Protein AF-A0A9P5X5J0-F1 (afdb_monomer)

Sequence (154 aa):
PPPTSTRTPDALVPNLPGRRTVPSTPPSQRTRARDLLRQHYGLGLGPPPSSGNAADPMNMDSTAFDAKSYYEQLITTASLPTLIKRENELITEIRQLDSERQSLVYNHHHELIAASDTIAAMKTRAESLDSDLDLLRAAFSEISRLATEVSTGP

Structure (mmCIF, N/CA/C/O backbone):
data_AF-A0A9P5X5J0-F1
#
_entry.id   AF-A0A9P5X5J0-F1
#
loop_
_atom_site.group_PDB
_atom_site.id
_atom_site.type_symbol
_atom_site.label_atom_id
_atom_site.label_alt_id
_atom_site.label_comp_id
_atom_site.label_asym_id
_atom_site.label_entity_id
_atom_site.label_seq_id
_atom_site.pdbx_PDB_ins_code
_atom_site.Cartn_x
_atom_site.Cartn_y
_atom_site.Cartn_z
_atom_site.occupancy
_atom_site.B_iso_or_equiv
_atom_site.auth_seq_id
_atom_site.auth_comp_id
_atom_site.auth_asym_id
_atom_site.auth_atom_id
_atom_site.pdbx_PDB_model_num
ATOM 1 N N . PRO A 1 1 ? 62.224 -3.086 19.581 1.00 38.38 1 PRO A N 1
ATOM 2 C CA . PRO A 1 1 ? 62.954 -4.170 20.286 1.00 38.38 1 PRO A CA 1
ATOM 3 C C . PRO A 1 1 ? 62.060 -4.798 21.384 1.00 38.38 1 PRO A C 1
ATOM 5 O O . PRO A 1 1 ? 61.498 -4.037 22.166 1.00 38.38 1 PRO A O 1
ATOM 8 N N . PRO A 1 2 ? 61.851 -6.134 21.367 1.00 57.22 2 PRO A N 1
ATOM 9 C CA . PRO A 1 2 ? 60.997 -6.931 22.283 1.00 57.22 2 PRO A CA 1
ATOM 10 C C . PRO A 1 2 ? 61.867 -7.525 23.437 1.00 57.22 2 PRO A C 1
ATOM 12 O O . PRO A 1 2 ? 62.975 -7.003 23.588 1.00 57.22 2 PRO A O 1
ATOM 15 N N . PRO A 1 3 ? 61.529 -8.612 24.193 1.00 58.34 3 PRO A N 1
ATOM 16 C CA . PRO A 1 3 ? 60.311 -9.454 24.338 1.00 58.34 3 PRO A CA 1
ATOM 17 C C . PRO A 1 3 ? 59.884 -9.619 25.844 1.00 58.34 3 PRO A C 1
ATOM 19 O O . PRO A 1 3 ? 60.461 -8.967 26.700 1.00 58.34 3 PRO A O 1
ATOM 22 N N . THR A 1 4 ? 58.834 -10.341 26.274 1.00 41.38 4 THR A N 1
ATOM 23 C CA . THR A 1 4 ? 58.722 -11.819 26.338 1.00 41.38 4 THR A CA 1
ATOM 24 C C . THR A 1 4 ? 57.296 -12.325 26.584 1.00 41.38 4 THR A C 1
ATOM 26 O O . THR A 1 4 ? 56.614 -11.906 27.517 1.00 41.38 4 THR A O 1
ATOM 29 N N . SER A 1 5 ? 56.925 -13.308 25.764 1.00 40.03 5 SER A N 1
ATOM 30 C CA . SER A 1 5 ? 55.775 -14.205 25.863 1.00 40.03 5 SER A CA 1
ATOM 31 C C . SER A 1 5 ? 55.994 -15.307 26.905 1.00 40.03 5 SER A C 1
ATOM 33 O O . SER A 1 5 ? 57.095 -15.851 26.988 1.00 40.03 5 SER A O 1
ATOM 35 N N . THR A 1 6 ? 54.923 -15.738 27.579 1.00 41.81 6 THR A N 1
ATOM 36 C CA . THR A 1 6 ? 54.879 -17.034 28.275 1.00 41.81 6 THR A CA 1
ATOM 37 C C . THR A 1 6 ? 53.805 -17.919 27.651 1.00 41.81 6 THR A C 1
ATOM 39 O O . THR A 1 6 ? 52.655 -17.528 27.478 1.00 41.81 6 THR A O 1
ATOM 42 N N . ARG A 1 7 ? 54.265 -19.110 27.272 1.00 34.28 7 ARG A N 1
ATOM 43 C CA . ARG A 1 7 ? 53.637 -20.204 26.531 1.00 34.28 7 ARG A CA 1
ATOM 44 C C . ARG A 1 7 ? 53.075 -21.225 27.524 1.00 34.28 7 ARG A C 1
ATOM 46 O O . ARG A 1 7 ? 53.801 -21.631 28.426 1.00 34.28 7 ARG A O 1
ATOM 53 N N . THR A 1 8 ? 51.852 -21.701 27.312 1.00 44.84 8 THR A N 1
ATOM 54 C CA . THR A 1 8 ? 51.309 -22.924 27.935 1.00 44.84 8 THR A CA 1
ATOM 55 C C . THR A 1 8 ? 50.809 -23.888 26.848 1.00 44.84 8 THR A C 1
ATOM 57 O O . THR A 1 8 ? 50.458 -23.428 25.759 1.00 44.84 8 THR A O 1
ATOM 60 N N . PRO A 1 9 ? 50.881 -25.217 27.067 1.00 47.72 9 PRO A N 1
ATOM 61 C CA . PRO A 1 9 ? 50.925 -26.192 25.982 1.00 47.72 9 PRO A CA 1
ATOM 62 C C . PRO A 1 9 ? 49.577 -26.845 25.645 1.00 47.72 9 PRO A C 1
ATOM 64 O O . PRO A 1 9 ? 48.747 -27.098 26.512 1.00 47.72 9 PRO A O 1
ATOM 67 N N . ASP A 1 10 ? 49.445 -27.125 24.349 1.00 35.38 10 ASP A N 1
ATOM 68 C CA . ASP A 1 10 ? 48.903 -28.320 23.688 1.00 35.38 10 ASP A CA 1
ATOM 69 C C . ASP A 1 10 ? 48.114 -29.336 24.537 1.00 35.38 10 ASP A C 1
ATOM 71 O O . ASP A 1 10 ? 48.671 -30.057 25.367 1.00 35.38 10 ASP A O 1
ATOM 75 N N . ALA A 1 11 ? 46.827 -29.482 24.214 1.00 39.94 11 ALA A N 1
ATOM 76 C CA . ALA A 1 11 ? 46.048 -30.677 24.512 1.00 39.94 11 ALA A CA 1
ATOM 77 C C . ALA A 1 11 ? 45.278 -31.104 23.252 1.00 39.94 11 ALA A C 1
ATOM 79 O O . ALA A 1 11 ? 44.259 -30.525 22.877 1.00 39.94 11 ALA A O 1
ATOM 80 N N . LEU A 1 12 ? 45.830 -32.130 22.605 1.00 35.34 12 LEU A N 1
ATOM 81 C CA . LEU A 1 12 ? 45.269 -32.932 21.522 1.00 35.34 12 LEU A CA 1
ATOM 82 C C . LEU A 1 12 ? 43.856 -33.439 21.876 1.00 35.34 12 LEU A C 1
ATOM 84 O O . LEU A 1 12 ? 43.696 -34.189 22.839 1.00 35.34 12 LEU A O 1
ATOM 88 N N . VAL A 1 13 ? 42.854 -33.128 21.050 1.00 54.72 13 VAL A N 1
ATOM 89 C CA . VAL A 1 13 ? 41.576 -33.862 21.032 1.00 54.72 13 VAL A CA 1
ATOM 90 C C . VAL A 1 13 ? 41.571 -34.795 19.813 1.00 54.72 13 VAL A C 1
ATOM 92 O O . VAL A 1 13 ? 41.719 -34.309 18.688 1.00 54.72 13 VAL A O 1
ATOM 95 N N . PRO A 1 14 ? 41.428 -36.124 19.988 1.00 48.94 14 PRO A N 1
ATOM 96 C CA . PRO A 1 14 ? 41.427 -37.071 18.881 1.00 48.94 14 PRO A CA 1
ATOM 97 C C . PRO A 1 14 ? 40.152 -37.005 18.035 1.00 48.94 14 PRO A C 1
ATOM 99 O O . PRO A 1 14 ? 39.028 -36.966 18.533 1.00 48.94 14 PRO A O 1
ATOM 102 N N . ASN A 1 15 ? 40.382 -37.062 16.730 1.00 40.19 15 ASN A N 1
ATOM 103 C CA . ASN A 1 15 ? 39.428 -37.116 15.634 1.00 40.19 15 ASN A CA 1
ATOM 104 C C . ASN A 1 15 ? 38.674 -38.469 15.613 1.00 40.19 15 ASN A C 1
ATOM 106 O O . ASN A 1 15 ? 39.309 -39.524 15.617 1.00 40.19 15 ASN A O 1
ATOM 110 N N . LEU A 1 16 ? 37.338 -38.451 15.545 1.00 43.75 16 LEU A N 1
ATOM 111 C CA . LEU A 1 16 ? 36.494 -39.634 15.306 1.00 43.75 16 LEU A CA 1
ATOM 112 C C . LEU A 1 16 ? 36.158 -39.741 13.804 1.00 43.75 16 LEU A C 1
ATOM 114 O O . LEU A 1 16 ? 35.714 -38.750 13.221 1.00 43.75 16 LEU A O 1
ATOM 118 N N . PRO A 1 17 ? 36.313 -40.910 13.152 1.00 43.62 17 PRO A N 1
ATOM 119 C CA . PRO A 1 17 ? 36.015 -41.062 11.734 1.00 43.62 17 PRO A CA 1
ATOM 120 C C . PRO A 1 17 ? 34.583 -41.572 11.493 1.00 43.62 17 PRO A C 1
ATOM 122 O O . PRO A 1 17 ? 34.134 -42.521 12.127 1.00 43.62 17 PRO A O 1
ATOM 125 N N . GLY A 1 18 ? 33.911 -41.021 10.475 1.00 41.06 18 GLY A N 1
ATOM 126 C CA . GLY A 1 18 ? 32.960 -41.794 9.665 1.00 41.06 18 GLY A CA 1
ATOM 127 C C . GLY A 1 18 ? 31.483 -41.386 9.685 1.00 41.06 18 GLY A C 1
ATOM 128 O O . GLY A 1 18 ? 30.645 -42.110 10.209 1.00 41.06 18 GLY A O 1
ATOM 129 N N . ARG A 1 19 ? 31.120 -40.346 8.922 1.00 40.12 19 ARG A N 1
ATOM 130 C CA . ARG A 1 19 ? 29.875 -40.380 8.131 1.00 40.12 19 ARG A CA 1
ATOM 131 C C . ARG A 1 19 ? 30.112 -39.762 6.756 1.00 40.12 19 ARG A C 1
ATOM 133 O O . ARG A 1 19 ? 30.180 -38.548 6.599 1.00 40.12 19 ARG A O 1
ATOM 140 N N . ARG A 1 20 ? 30.275 -40.629 5.752 1.00 40.72 20 ARG A N 1
ATOM 141 C CA . ARG A 1 20 ? 30.346 -40.252 4.336 1.00 40.72 20 ARG A CA 1
ATOM 142 C C . ARG A 1 20 ? 29.000 -39.685 3.872 1.00 40.72 20 ARG A C 1
ATOM 144 O O . ARG A 1 20 ? 27.995 -40.384 3.867 1.00 40.72 20 ARG A O 1
ATOM 151 N N . THR A 1 21 ? 29.032 -38.401 3.528 1.00 38.25 21 THR A N 1
ATOM 152 C CA . THR A 1 21 ? 28.562 -37.782 2.276 1.00 38.25 21 THR A CA 1
ATOM 153 C C . THR A 1 21 ? 27.369 -38.414 1.542 1.00 38.25 21 THR A C 1
ATOM 155 O O . THR A 1 21 ? 27.519 -39.430 0.866 1.00 38.25 21 THR A O 1
ATOM 158 N N . VAL A 1 22 ? 26.261 -37.671 1.479 1.00 47.75 22 VAL A N 1
ATOM 159 C CA . VAL A 1 22 ? 25.570 -37.456 0.199 1.00 47.75 22 VAL A CA 1
ATOM 160 C C . VAL A 1 22 ? 25.749 -35.981 -0.182 1.00 47.75 22 VAL A C 1
ATOM 162 O O . VAL A 1 22 ? 25.265 -35.113 0.542 1.00 47.75 22 VAL A O 1
ATOM 165 N N . PRO A 1 23 ? 26.498 -35.655 -1.248 1.00 45.69 23 PRO A N 1
ATOM 166 C CA . PRO A 1 23 ? 26.494 -34.308 -1.794 1.00 45.69 23 PRO A CA 1
ATOM 167 C C . PRO A 1 23 ? 25.136 -34.068 -2.459 1.00 45.69 23 PRO A C 1
ATOM 169 O O . PRO A 1 23 ? 24.691 -34.859 -3.292 1.00 45.69 23 PRO A O 1
ATOM 172 N N . SER A 1 24 ? 24.464 -32.984 -2.076 1.00 42.34 24 SER A N 1
ATOM 173 C CA . SER A 1 24 ? 23.291 -32.477 -2.776 1.00 42.34 24 SER A CA 1
ATOM 174 C C . SER A 1 24 ? 23.690 -32.120 -4.208 1.00 42.34 24 SER A C 1
ATOM 176 O O . SER A 1 24 ? 24.341 -31.112 -4.472 1.00 42.34 24 SER A O 1
ATOM 178 N N . THR A 1 25 ? 23.322 -32.976 -5.158 1.00 56.62 25 THR A N 1
ATOM 179 C CA . THR A 1 25 ? 23.350 -32.639 -6.582 1.00 56.62 25 THR A CA 1
ATOM 180 C C . THR A 1 25 ? 22.583 -31.331 -6.804 1.00 56.62 25 THR A C 1
ATOM 182 O O . THR A 1 25 ? 21.456 -31.216 -6.309 1.00 56.62 25 THR A O 1
ATOM 185 N N . PRO A 1 26 ? 23.135 -30.353 -7.549 1.00 58.50 26 PRO A N 1
ATOM 186 C CA . PRO A 1 26 ? 22.382 -29.166 -7.929 1.00 58.50 26 PRO A CA 1
ATOM 187 C C . PRO A 1 26 ? 21.131 -29.608 -8.705 1.00 58.50 26 PRO A C 1
ATOM 189 O O . PRO A 1 26 ? 21.221 -30.529 -9.525 1.00 58.50 26 PRO A O 1
ATOM 192 N N . PRO A 1 27 ? 19.951 -29.013 -8.452 1.00 51.34 27 PRO A N 1
ATOM 193 C CA . PRO A 1 27 ? 18.733 -29.424 -9.132 1.00 51.34 27 PRO A CA 1
ATOM 194 C C . PRO A 1 27 ? 18.921 -29.246 -10.640 1.00 51.34 27 PRO A C 1
ATOM 196 O O . PRO A 1 27 ? 19.173 -28.140 -11.123 1.00 51.34 27 PRO A O 1
ATOM 199 N N . SER A 1 28 ? 18.807 -30.353 -11.378 1.00 62.59 28 SER A N 1
ATOM 200 C CA . SER A 1 28 ? 18.744 -30.357 -12.839 1.00 62.59 28 SER A CA 1
ATOM 201 C C . SER A 1 28 ? 17.709 -29.326 -13.305 1.00 62.59 28 SER A C 1
ATOM 203 O O . SER A 1 28 ? 16.647 -29.196 -12.690 1.00 62.59 28 SER A O 1
ATOM 205 N N . GLN A 1 29 ? 17.968 -28.622 -14.413 1.00 63.16 29 GLN A N 1
ATOM 206 C CA . GLN A 1 29 ? 16.989 -27.723 -15.050 1.00 63.16 29 GLN A CA 1
ATOM 207 C C . GLN A 1 29 ? 15.615 -28.392 -15.232 1.00 63.16 29 GLN A C 1
ATOM 209 O O . GLN A 1 29 ? 14.582 -27.732 -15.159 1.00 63.16 29 GLN A O 1
ATOM 214 N N . ARG A 1 30 ? 15.598 -29.724 -15.378 1.00 65.19 30 ARG A N 1
ATOM 215 C CA . ARG A 1 30 ? 14.386 -30.541 -15.475 1.00 65.19 30 ARG A CA 1
ATOM 216 C C . ARG A 1 30 ? 13.520 -30.501 -14.210 1.00 65.19 30 ARG A C 1
ATOM 218 O O . ARG A 1 30 ? 12.299 -30.560 -14.319 1.00 65.19 30 ARG A O 1
ATOM 225 N N . THR A 1 31 ? 14.128 -30.383 -13.030 1.00 69.38 31 THR A N 1
ATOM 226 C CA . THR A 1 31 ? 13.424 -30.259 -11.745 1.0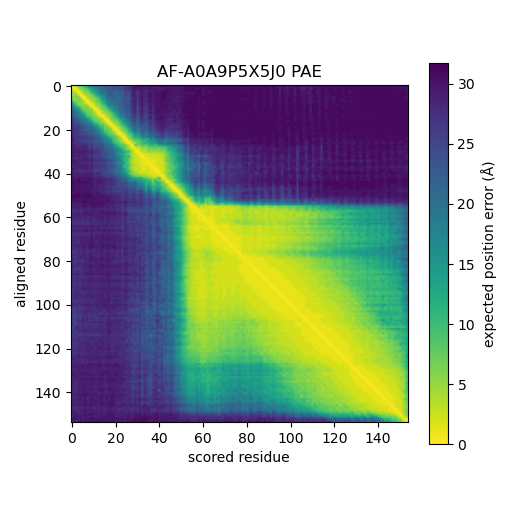0 69.38 31 THR A CA 1
ATOM 227 C C . THR A 1 31 ? 12.810 -28.869 -11.604 1.00 69.38 31 THR A C 1
ATOM 229 O O . THR A 1 31 ? 11.630 -28.763 -11.298 1.00 69.38 31 THR A O 1
ATOM 232 N N . ARG A 1 32 ? 13.554 -27.812 -11.970 1.00 74.31 32 ARG A N 1
ATOM 233 C CA . ARG A 1 32 ? 13.034 -26.430 -11.980 1.00 74.31 32 ARG A CA 1
ATOM 234 C C . ARG A 1 32 ? 11.871 -26.252 -12.955 1.00 74.31 32 ARG A C 1
ATOM 236 O O . ARG A 1 32 ? 10.878 -25.625 -12.609 1.00 74.31 32 ARG A O 1
ATOM 243 N N . ALA A 1 33 ? 11.974 -26.836 -14.150 1.00 78.06 33 ALA A N 1
ATOM 244 C CA . ALA A 1 33 ? 10.883 -26.834 -15.118 1.00 78.06 33 ALA A CA 1
ATOM 245 C C . ALA A 1 33 ? 9.655 -27.574 -14.567 1.00 78.06 33 ALA A C 1
ATOM 247 O O . ALA A 1 33 ? 8.549 -27.052 -14.631 1.00 78.06 33 ALA A O 1
ATOM 248 N N . ARG A 1 34 ? 9.835 -28.753 -13.951 1.00 79.31 34 ARG A N 1
ATOM 249 C CA . ARG A 1 34 ? 8.726 -29.459 -13.288 1.00 79.31 34 ARG A CA 1
ATOM 250 C C . ARG A 1 34 ? 8.077 -28.621 -12.189 1.00 79.31 34 ARG A C 1
ATOM 252 O O . ARG A 1 34 ? 6.855 -28.625 -12.111 1.00 79.31 34 ARG A O 1
ATOM 259 N N . ASP A 1 35 ? 8.848 -27.905 -11.378 1.00 77.00 35 ASP A N 1
ATOM 260 C CA . ASP A 1 35 ? 8.300 -27.069 -10.306 1.00 77.00 35 ASP A CA 1
ATOM 261 C C . ASP A 1 35 ? 7.530 -25.857 -10.848 1.00 77.00 35 ASP A C 1
ATOM 263 O O . ASP A 1 35 ? 6.428 -25.584 -10.377 1.00 77.00 35 ASP A O 1
ATOM 267 N N . LEU A 1 36 ? 8.026 -25.208 -11.907 1.00 81.38 36 LEU A N 1
ATOM 268 C CA . LEU A 1 36 ? 7.308 -24.143 -12.621 1.00 81.38 36 LEU A CA 1
ATOM 269 C C . LEU A 1 36 ? 5.985 -24.636 -13.220 1.00 81.38 36 LEU A C 1
ATOM 271 O O . LEU A 1 36 ? 4.955 -23.988 -13.054 1.00 81.38 36 LEU A O 1
ATOM 275 N N . LEU A 1 37 ? 5.976 -25.807 -13.866 1.00 78.56 37 LEU A N 1
ATOM 276 C CA . LEU A 1 37 ? 4.734 -26.387 -14.382 1.00 78.56 37 LEU A CA 1
ATOM 277 C C . LEU A 1 37 ? 3.764 -26.746 -13.246 1.00 78.56 37 LEU A C 1
ATOM 279 O O . LEU A 1 37 ? 2.561 -26.546 -13.378 1.00 78.56 37 LEU A O 1
ATOM 283 N N . ARG A 1 38 ? 4.255 -27.232 -12.103 1.00 78.44 38 ARG A N 1
ATOM 284 C CA . ARG A 1 38 ? 3.397 -27.529 -10.943 1.00 78.44 38 ARG A CA 1
ATOM 285 C C . ARG A 1 38 ? 2.784 -26.269 -10.336 1.00 78.44 38 ARG A C 1
ATOM 287 O O . ARG A 1 38 ? 1.624 -26.322 -9.938 1.00 78.44 38 ARG A O 1
ATOM 294 N N . GLN A 1 39 ? 3.523 -25.160 -10.310 1.00 76.69 39 GLN A N 1
ATOM 295 C CA . GLN A 1 39 ? 3.005 -23.845 -9.919 1.00 76.69 39 GLN A CA 1
ATOM 296 C C . GLN A 1 39 ? 1.947 -23.342 -10.911 1.00 76.69 39 GLN A C 1
ATOM 298 O O . GLN A 1 39 ? 0.914 -22.832 -10.493 1.00 76.69 39 GLN A O 1
ATOM 303 N N . HIS A 1 40 ? 2.159 -23.556 -12.213 1.00 74.88 40 HIS A N 1
ATOM 304 C CA . HIS A 1 40 ? 1.258 -23.083 -13.267 1.00 74.88 40 HIS A CA 1
ATOM 305 C C . HIS A 1 40 ? -0.045 -23.899 -13.401 1.00 74.88 40 HIS A C 1
ATOM 307 O O . HIS A 1 40 ? -1.052 -23.371 -13.865 1.00 74.88 40 HIS A O 1
ATOM 313 N N . TYR A 1 41 ? -0.043 -25.177 -13.001 1.00 77.81 41 TYR A N 1
ATOM 314 C CA . TYR A 1 41 ? -1.209 -26.077 -13.066 1.00 77.81 41 TYR A CA 1
ATOM 315 C C . TYR A 1 41 ? -1.789 -26.448 -11.686 1.00 77.81 41 TYR A C 1
ATOM 317 O O . TYR A 1 41 ? -2.614 -27.354 -11.590 1.00 77.81 41 TYR A O 1
ATOM 325 N N . GLY A 1 42 ? -1.348 -25.803 -10.600 1.00 65.88 42 GLY A N 1
ATOM 326 C CA . GLY A 1 42 ? -1.912 -25.994 -9.253 1.00 65.88 42 GLY A CA 1
ATOM 327 C C . GLY A 1 42 ? -1.696 -27.378 -8.614 1.00 65.88 42 GLY A C 1
ATOM 328 O O . GLY A 1 42 ? -2.190 -27.633 -7.520 1.00 65.88 42 GLY A O 1
ATOM 329 N N . LEU A 1 43 ? -0.914 -28.270 -9.232 1.00 68.25 43 LEU A N 1
ATOM 330 C CA . LEU A 1 43 ? -0.646 -29.655 -8.786 1.00 68.25 43 LEU A CA 1
ATOM 331 C C . LEU A 1 43 ? 0.400 -29.749 -7.647 1.00 68.25 43 LEU A C 1
ATOM 333 O O . LEU A 1 43 ? 1.117 -30.746 -7.503 1.00 68.25 43 LEU A O 1
ATOM 337 N N . GLY A 1 44 ? 0.547 -28.677 -6.866 1.00 57.84 44 GLY A N 1
ATOM 338 C CA . GLY A 1 44 ? 1.539 -28.528 -5.796 1.00 57.84 44 GLY A CA 1
ATOM 339 C C . GLY A 1 44 ? 0.963 -28.117 -4.443 1.00 57.84 44 GLY A C 1
ATOM 340 O O . GLY A 1 44 ? 1.725 -28.020 -3.484 1.00 57.84 44 GLY A O 1
ATOM 341 N N . LEU A 1 45 ? -0.350 -27.902 -4.343 1.00 59.00 45 LEU A N 1
ATOM 342 C CA . LEU A 1 45 ? -0.997 -27.684 -3.059 1.00 59.00 45 LEU A CA 1
ATOM 343 C C . LEU A 1 45 ? -1.019 -29.023 -2.308 1.00 59.00 45 LEU A C 1
ATOM 345 O O . LEU A 1 45 ? -1.850 -29.893 -2.560 1.00 59.00 45 LEU A O 1
ATOM 349 N N . GLY A 1 46 ? -0.087 -29.181 -1.365 1.00 63.09 46 GLY A N 1
ATOM 350 C CA . GLY A 1 46 ? -0.388 -29.933 -0.147 1.00 63.09 46 GLY A CA 1
ATOM 351 C C . GLY A 1 46 ? -1.649 -29.360 0.519 1.00 63.09 46 GLY A C 1
ATOM 352 O O . GLY A 1 46 ? -2.151 -28.327 0.062 1.00 63.09 46 GLY A O 1
ATOM 353 N N . PRO A 1 47 ? -2.188 -30.015 1.564 1.00 59.81 47 PRO A N 1
ATOM 354 C CA . PRO A 1 47 ? -3.412 -29.562 2.222 1.00 59.81 47 PRO A CA 1
ATOM 355 C C . PRO A 1 47 ? -3.337 -28.047 2.440 1.00 59.81 47 PRO A C 1
ATOM 357 O O . PRO A 1 47 ? -2.268 -27.576 2.848 1.00 59.81 47 PRO A O 1
ATOM 360 N N . PRO A 1 48 ? -4.392 -27.290 2.085 1.00 59.84 48 PRO A N 1
ATOM 361 C CA . PRO A 1 48 ? -4.352 -25.834 2.102 1.00 59.84 48 PRO A CA 1
ATOM 362 C C . PRO A 1 48 ? -3.784 -25.346 3.441 1.00 59.84 48 PRO A C 1
ATOM 364 O O . PRO A 1 48 ? -4.056 -25.985 4.467 1.00 59.84 48 PRO A O 1
ATOM 367 N N . PRO A 1 49 ? -2.985 -24.256 3.461 1.00 56.50 49 PRO A N 1
ATOM 368 C CA . PRO A 1 49 ? -2.598 -23.644 4.723 1.00 56.50 49 PRO A CA 1
ATOM 369 C C . PRO A 1 49 ? -3.883 -23.437 5.511 1.00 56.50 49 PRO A C 1
ATOM 371 O O . PRO A 1 49 ? -4.821 -22.869 4.959 1.00 56.50 49 PRO A O 1
ATOM 374 N N . SER A 1 50 ? -3.924 -24.001 6.723 1.00 53.78 50 SER A N 1
ATOM 375 C CA . SER A 1 50 ? -5.005 -23.910 7.704 1.00 53.78 50 SER A CA 1
ATOM 376 C C . SER A 1 50 ? -5.939 -22.745 7.393 1.00 53.78 50 SER A C 1
ATOM 378 O O . SER A 1 50 ? -5.691 -21.611 7.808 1.00 53.78 50 SER A O 1
ATOM 380 N N . SER A 1 51 ? -7.005 -23.030 6.649 1.00 52.66 51 SER A N 1
ATOM 381 C CA . SER A 1 51 ? -8.153 -22.155 6.533 1.00 52.66 51 SER A CA 1
ATOM 382 C C . SER A 1 51 ? -8.791 -22.128 7.915 1.00 52.66 51 SER A C 1
ATOM 384 O O . SER A 1 51 ? -9.724 -22.875 8.197 1.00 52.66 51 SER A O 1
ATOM 386 N N . GLY A 1 52 ? -8.234 -21.293 8.798 1.00 54.69 52 GLY A N 1
ATOM 387 C CA . GLY A 1 52 ? -9.013 -20.684 9.859 1.00 54.69 52 GLY A CA 1
ATOM 388 C C . GLY A 1 52 ? -10.226 -20.092 9.162 1.00 54.69 52 GLY A C 1
ATOM 389 O O . GLY A 1 52 ? -10.065 -19.393 8.164 1.00 54.69 52 GLY A O 1
ATOM 390 N N . ASN A 1 53 ? -11.407 -20.536 9.580 1.00 56.41 53 ASN A N 1
ATOM 391 C CA . ASN A 1 53 ? -12.688 -20.316 8.919 1.00 56.41 53 ASN A CA 1
ATOM 392 C C . ASN A 1 53 ? -12.738 -18.940 8.230 1.00 56.41 53 ASN A C 1
ATOM 394 O O . ASN A 1 53 ? -12.841 -17.914 8.894 1.00 56.41 53 ASN A O 1
A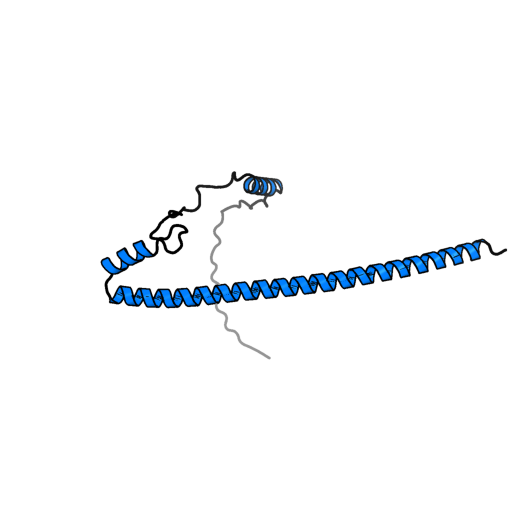TOM 398 N N . ALA A 1 54 ? -12.629 -18.911 6.896 1.00 61.81 54 ALA A N 1
ATOM 399 C CA . ALA A 1 54 ? -12.516 -17.663 6.129 1.00 61.81 54 ALA A CA 1
ATOM 400 C C . ALA A 1 54 ? -13.758 -16.758 6.266 1.00 61.81 54 ALA A C 1
ATOM 402 O O . ALA A 1 54 ? -13.707 -15.575 5.932 1.00 61.81 54 ALA A O 1
ATOM 403 N N . ALA A 1 55 ? -14.848 -17.316 6.792 1.00 81.88 55 ALA A N 1
ATOM 404 C CA . ALA A 1 55 ? -16.089 -16.639 7.113 1.00 81.88 55 ALA A CA 1
ATOM 405 C C . ALA A 1 55 ? -16.453 -16.857 8.593 1.00 81.88 55 ALA A C 1
ATOM 407 O O . ALA A 1 55 ? -17.461 -17.488 8.901 1.00 81.88 55 ALA A O 1
ATOM 408 N N . ASP A 1 56 ? -15.600 -16.399 9.508 1.00 88.19 56 ASP A N 1
ATOM 409 C CA . ASP A 1 56 ? -15.931 -16.348 10.932 1.00 88.19 56 ASP A CA 1
ATOM 410 C C . ASP A 1 56 ? -16.466 -14.948 11.273 1.00 88.19 56 ASP A C 1
ATOM 412 O O . ASP A 1 56 ? -15.689 -13.991 11.262 1.00 88.19 56 ASP A O 1
ATOM 416 N N . PRO A 1 57 ? -17.765 -14.801 11.593 1.00 90.94 57 PRO A N 1
ATOM 417 C CA . PRO A 1 57 ? -18.342 -13.505 11.930 1.00 90.94 57 PRO A CA 1
ATOM 418 C C . PRO A 1 57 ? -17.794 -12.911 13.230 1.00 90.94 57 PRO A C 1
ATOM 420 O O . PRO A 1 57 ? -17.967 -11.718 13.463 1.00 90.94 57 PRO A O 1
ATOM 423 N N . MET A 1 58 ? -17.115 -13.706 14.062 1.00 92.38 58 MET A N 1
ATOM 424 C CA . MET A 1 58 ? -16.527 -13.258 15.322 1.00 92.38 58 MET A CA 1
ATOM 425 C C . MET A 1 58 ? -15.054 -12.841 15.191 1.00 92.38 58 MET A C 1
ATOM 427 O O . MET A 1 58 ? -14.479 -12.279 16.125 1.00 92.38 58 MET A O 1
ATOM 431 N N . ASN A 1 59 ? -14.429 -13.102 14.042 1.00 92.69 59 ASN A N 1
ATOM 432 C CA . ASN A 1 59 ? -13.035 -12.764 13.792 1.00 92.69 59 ASN A CA 1
ATOM 433 C C . ASN A 1 59 ? -12.929 -11.403 13.091 1.00 92.69 59 ASN A C 1
ATOM 435 O O . ASN A 1 59 ? -13.391 -11.259 11.964 1.00 92.69 59 ASN A O 1
ATOM 439 N N . MET A 1 60 ? -12.275 -10.433 13.739 1.00 91.62 60 MET A N 1
ATOM 440 C CA . MET A 1 60 ? -12.110 -9.060 13.235 1.00 91.62 60 MET A CA 1
ATOM 441 C C . MET A 1 60 ? -11.339 -8.972 11.909 1.00 91.62 60 MET A C 1
ATOM 443 O O . MET A 1 60 ? -11.562 -8.036 11.146 1.00 91.62 60 MET A O 1
ATOM 447 N N . ASP A 1 61 ? -10.482 -9.953 11.614 1.00 91.81 61 ASP A N 1
ATOM 448 C CA . ASP A 1 61 ? -9.703 -10.021 10.371 1.00 91.81 61 ASP A CA 1
ATOM 449 C C . ASP A 1 61 ? -10.437 -10.793 9.257 1.00 91.81 61 ASP A C 1
ATOM 451 O O . ASP A 1 61 ? -9.942 -10.916 8.132 1.00 91.81 61 ASP A O 1
ATOM 455 N N . SER A 1 62 ? -11.615 -11.359 9.548 1.00 93.44 62 SER A N 1
ATOM 456 C CA . SER A 1 62 ? -12.400 -12.114 8.573 1.00 93.44 62 SER A CA 1
ATOM 457 C C . SER A 1 62 ? -13.247 -11.199 7.695 1.00 93.44 62 SER A C 1
ATOM 459 O O . SER A 1 62 ? -13.873 -10.245 8.145 1.00 93.44 62 SER A O 1
ATOM 461 N N . THR A 1 63 ? -13.375 -11.571 6.421 1.00 92.75 63 THR A N 1
ATOM 462 C CA . THR A 1 63 ? -14.279 -10.898 5.473 1.00 92.75 63 THR A CA 1
ATOM 463 C C . THR A 1 63 ? -15.762 -11.000 5.847 1.00 92.75 63 THR A C 1
ATOM 465 O O . THR A 1 63 ? -16.563 -10.214 5.349 1.00 92.75 63 THR A O 1
ATOM 468 N N . ALA A 1 64 ? -16.132 -11.952 6.711 1.00 94.38 64 ALA A N 1
ATOM 469 C CA . ALA A 1 64 ? -17.500 -12.134 7.193 1.00 94.38 64 ALA A CA 1
ATOM 470 C C . ALA A 1 64 ? -17.746 -11.505 8.574 1.00 94.38 64 ALA A C 1
ATOM 472 O O . ALA A 1 64 ? -18.795 -11.769 9.159 1.00 94.38 64 ALA A O 1
ATOM 473 N N . PHE A 1 65 ? -16.795 -10.724 9.100 1.00 95.19 65 PHE A N 1
ATOM 474 C CA . PHE A 1 65 ? -16.883 -10.119 10.426 1.00 95.19 65 PHE A CA 1
ATOM 475 C C . PHE A 1 65 ? -18.185 -9.330 10.620 1.00 95.19 65 PHE A C 1
ATOM 477 O O . PHE A 1 65 ? -18.487 -8.406 9.861 1.00 95.19 65 PHE A O 1
ATOM 484 N N . ASP A 1 66 ? -18.931 -9.664 11.673 1.00 95.62 66 ASP A N 1
ATOM 485 C CA . ASP A 1 66 ? -20.105 -8.915 12.108 1.00 95.62 66 ASP A CA 1
ATOM 486 C C . ASP A 1 66 ? -19.786 -8.148 13.393 1.00 95.62 66 ASP A C 1
ATOM 488 O O . ASP A 1 66 ? -19.849 -8.669 14.512 1.00 95.62 66 ASP A O 1
ATOM 492 N N . ALA A 1 67 ? -19.487 -6.860 13.221 1.00 95.06 67 ALA A N 1
ATOM 493 C CA . ALA A 1 67 ? -19.147 -5.962 14.315 1.00 95.06 67 ALA A CA 1
ATOM 494 C C . ALA A 1 67 ? -20.242 -5.878 15.389 1.00 95.06 67 ALA A C 1
ATOM 496 O O . ALA A 1 67 ? -19.927 -5.716 16.569 1.00 95.06 67 ALA A O 1
ATOM 497 N N . LYS A 1 68 ? -21.522 -5.989 15.004 1.00 95.69 68 LYS A N 1
ATOM 498 C CA . LYS A 1 68 ? -22.632 -5.872 15.951 1.00 95.69 68 LYS A CA 1
ATOM 499 C C . LYS A 1 68 ? -22.690 -7.095 16.859 1.00 95.69 68 LYS A C 1
ATOM 501 O O . LYS A 1 68 ? -22.695 -6.935 18.078 1.00 95.69 68 LYS A O 1
ATOM 506 N N . SER A 1 69 ? -22.673 -8.292 16.276 1.00 95.19 69 SER A N 1
ATOM 507 C CA . SER A 1 69 ? -22.672 -9.547 17.035 1.00 95.19 69 SER A CA 1
ATOM 508 C C . SER A 1 69 ? -21.435 -9.663 17.932 1.00 95.19 69 SER A C 1
ATOM 510 O O . SER A 1 69 ? -21.556 -10.018 19.106 1.00 95.19 69 SER A O 1
ATOM 512 N N . TYR A 1 70 ? -20.258 -9.271 17.424 1.00 95.56 70 TYR A N 1
ATOM 513 C CA . TYR A 1 70 ? -19.029 -9.231 18.218 1.00 95.56 70 TYR A CA 1
ATOM 514 C C . TYR A 1 70 ? -19.149 -8.300 19.427 1.00 95.56 70 TYR A C 1
ATOM 516 O O . TYR A 1 70 ? -18.810 -8.680 20.549 1.00 95.56 70 TYR A O 1
ATOM 524 N N . TYR A 1 71 ? -19.668 -7.089 19.213 1.00 95.06 71 TYR A N 1
ATOM 525 C CA . TYR A 1 71 ? -19.863 -6.106 20.273 1.00 95.06 71 TYR A CA 1
ATOM 526 C C . TYR A 1 71 ? -20.874 -6.569 21.328 1.00 95.06 71 TYR A C 1
ATOM 528 O O . TYR A 1 71 ? -20.593 -6.470 22.522 1.00 95.06 71 TYR A O 1
ATOM 536 N N . GLU A 1 72 ? -22.027 -7.097 20.907 1.00 96.19 72 GLU A N 1
ATOM 537 C CA . GLU A 1 72 ? -23.065 -7.601 21.813 1.00 96.19 72 GLU A CA 1
ATOM 538 C C . GLU A 1 72 ? -22.534 -8.737 22.695 1.00 96.19 72 GLU A C 1
ATOM 540 O O . GLU A 1 72 ? -22.751 -8.744 23.910 1.00 96.19 72 GLU A O 1
ATOM 545 N N . GLN A 1 73 ? -21.772 -9.669 22.124 1.00 94.75 73 GLN A N 1
ATOM 546 C CA . GLN A 1 73 ? -21.128 -10.715 22.912 1.00 94.75 73 GLN A CA 1
ATOM 547 C C . GLN A 1 73 ? -20.048 -10.138 23.842 1.00 94.75 73 GLN A C 1
ATOM 549 O O . GLN A 1 73 ? -19.956 -10.546 25.001 1.00 94.75 73 GLN A O 1
ATOM 554 N N . LEU A 1 74 ? -19.246 -9.173 23.386 1.00 94.38 74 LEU A N 1
ATOM 555 C CA . LEU A 1 74 ? -18.181 -8.583 24.198 1.00 94.38 74 LEU A CA 1
ATOM 556 C C . LEU A 1 74 ? -18.737 -7.833 25.418 1.00 94.38 74 LEU A C 1
ATOM 558 O O . LEU A 1 74 ? -18.254 -8.045 26.527 1.00 94.38 74 LEU A O 1
ATOM 562 N N . ILE A 1 75 ? -19.774 -7.006 25.252 1.00 95.69 75 ILE A N 1
ATOM 563 C CA . ILE A 1 75 ? -20.355 -6.224 26.358 1.00 95.69 75 ILE A CA 1
ATOM 564 C C . ILE A 1 75 ? -21.130 -7.087 27.361 1.00 95.69 75 ILE A C 1
ATOM 566 O O . ILE A 1 75 ? -21.216 -6.737 28.536 1.00 95.69 75 ILE A O 1
ATOM 570 N N . THR A 1 76 ? -21.684 -8.219 26.917 1.00 96.62 76 THR A N 1
ATOM 571 C CA . THR A 1 76 ? -22.434 -9.137 27.788 1.00 96.62 76 THR A CA 1
ATOM 572 C C . THR A 1 76 ? -21.534 -10.099 28.560 1.00 96.62 76 THR A C 1
ATOM 574 O O . THR A 1 76 ? -21.922 -10.552 29.636 1.00 96.62 76 THR A O 1
ATOM 577 N N . THR A 1 77 ? -20.341 -10.413 28.044 1.00 96.00 77 THR A N 1
ATOM 578 C CA . THR A 1 77 ? -19.454 -11.434 28.631 1.00 96.00 77 THR A CA 1
ATOM 579 C C . THR A 1 77 ? -18.198 -10.874 29.299 1.00 96.00 77 THR A C 1
ATOM 581 O O . THR A 1 77 ? -17.645 -11.527 30.186 1.00 96.00 77 THR A O 1
ATOM 584 N N . ALA A 1 78 ? -17.733 -9.682 28.915 1.00 95.75 78 ALA A N 1
ATOM 585 C CA . ALA A 1 78 ? -16.508 -9.096 29.449 1.00 95.75 78 ALA A CA 1
ATOM 586 C C . ALA A 1 78 ? -16.757 -8.195 30.667 1.00 95.75 78 ALA A C 1
ATOM 588 O O . ALA A 1 78 ? -17.796 -7.556 30.819 1.00 95.75 78 ALA A O 1
ATOM 589 N N . SER A 1 79 ? -15.747 -8.097 31.533 1.00 97.50 79 SER A N 1
ATOM 590 C CA . SER A 1 79 ? -15.749 -7.143 32.644 1.00 97.50 79 SER A CA 1
ATOM 591 C C . SER A 1 79 ? -15.407 -5.723 32.173 1.00 97.50 79 SER A C 1
ATOM 593 O O . SER A 1 79 ? -14.710 -5.545 31.172 1.00 97.50 79 SER A O 1
ATOM 595 N N . LEU A 1 80 ? -15.821 -4.701 32.930 1.00 96.62 80 LEU A N 1
ATOM 596 C CA . LEU A 1 80 ? -15.518 -3.301 32.608 1.00 96.62 80 LEU A CA 1
ATOM 597 C C . LEU A 1 80 ? -14.005 -3.021 32.429 1.00 96.62 80 LEU A C 1
ATOM 599 O O . LEU A 1 80 ? -13.647 -2.399 31.430 1.00 96.62 80 LEU A O 1
ATOM 603 N N . PRO A 1 81 ? -13.091 -3.504 33.300 1.00 97.69 81 PRO A N 1
ATOM 604 C CA . PRO A 1 81 ? -11.651 -3.339 33.075 1.00 97.69 81 PRO A CA 1
ATOM 605 C C . PRO A 1 81 ? -11.160 -3.974 31.768 1.00 97.69 81 PRO A C 1
ATOM 607 O O . PRO A 1 81 ? -10.311 -3.404 31.084 1.00 97.69 81 PRO A O 1
ATOM 610 N N . THR A 1 82 ? -11.702 -5.139 31.401 1.00 96.81 82 THR A N 1
ATOM 611 C CA . THR A 1 82 ? -11.386 -5.803 30.128 1.00 96.81 82 THR A CA 1
ATOM 612 C C . THR A 1 82 ? -11.841 -4.957 28.945 1.00 96.81 82 THR A C 1
ATOM 614 O O . THR A 1 82 ? -11.098 -4.824 27.975 1.00 96.81 82 THR A O 1
ATOM 617 N N . LEU A 1 83 ? -13.027 -4.353 29.040 1.00 96.81 83 LEU A N 1
ATOM 618 C CA . LEU A 1 83 ? -13.584 -3.515 27.985 1.00 96.81 83 LEU A CA 1
ATOM 619 C C . LEU A 1 83 ? -12.742 -2.251 27.759 1.00 96.81 83 LEU A C 1
ATOM 621 O O . LEU A 1 83 ? -12.395 -1.952 26.622 1.00 96.81 83 LEU A O 1
ATOM 625 N N . ILE A 1 84 ? -12.322 -1.578 28.835 1.00 97.38 84 ILE A N 1
ATOM 626 C CA . ILE A 1 84 ? -11.425 -0.409 28.764 1.00 97.38 84 ILE A CA 1
ATOM 627 C C . ILE A 1 84 ? -10.065 -0.798 28.172 1.00 97.38 84 ILE A C 1
ATOM 629 O O . ILE A 1 84 ? -9.492 -0.068 27.364 1.00 97.38 84 ILE A O 1
ATOM 633 N N . LYS A 1 85 ? -9.518 -1.960 28.553 1.00 97.81 85 LYS A N 1
ATOM 634 C CA . LYS A 1 85 ? -8.269 -2.456 27.962 1.00 97.81 85 LYS A CA 1
ATOM 635 C C . LYS A 1 85 ? -8.429 -2.676 26.457 1.00 97.81 85 LYS A C 1
ATOM 637 O O . LYS A 1 85 ? -7.584 -2.213 25.696 1.00 97.81 85 LYS A O 1
ATOM 642 N N . ARG A 1 86 ? -9.523 -3.323 26.038 1.00 96.06 86 ARG A N 1
ATOM 643 C CA . ARG A 1 86 ? -9.799 -3.586 24.621 1.00 96.06 86 ARG A CA 1
ATOM 644 C C . ARG A 1 86 ? -10.002 -2.294 23.833 1.00 96.06 86 ARG A C 1
ATOM 646 O O . ARG A 1 86 ? -9.483 -2.187 22.733 1.00 96.06 86 ARG A O 1
ATOM 653 N N . GLU A 1 87 ? -10.678 -1.298 24.399 1.0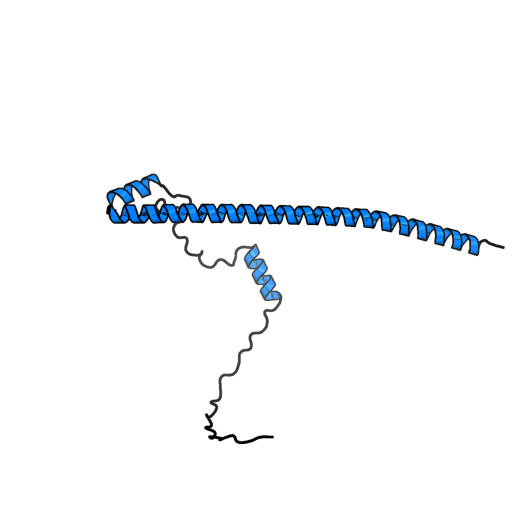0 96.06 87 GLU A N 1
ATOM 654 C CA . G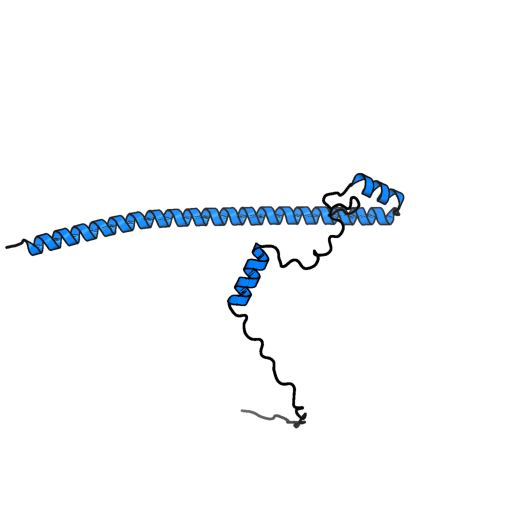LU A 1 87 ? -10.811 0.031 23.787 1.00 96.06 87 GLU A CA 1
ATOM 655 C C . GLU A 1 87 ? -9.440 0.668 23.510 1.00 96.06 87 GLU A C 1
ATOM 657 O O . GLU A 1 87 ? -9.172 1.106 22.393 1.00 96.06 87 GLU A O 1
ATOM 662 N N . ASN A 1 88 ? -8.543 0.677 24.500 1.00 98.19 88 ASN A N 1
ATOM 663 C CA . ASN A 1 88 ? -7.203 1.248 24.334 1.00 98.19 88 ASN A CA 1
ATOM 664 C C . ASN A 1 88 ? -6.361 0.494 23.289 1.00 98.19 88 ASN A C 1
ATOM 666 O O . ASN A 1 88 ? -5.617 1.118 22.525 1.00 98.19 88 ASN A O 1
ATOM 670 N N . GLU A 1 89 ? -6.482 -0.834 23.238 1.00 97.56 89 GLU A N 1
ATOM 671 C CA . GLU A 1 89 ? -5.854 -1.656 22.198 1.00 97.56 89 GLU A CA 1
ATOM 672 C C . GLU A 1 89 ? -6.383 -1.273 20.811 1.00 97.56 89 GLU A C 1
ATOM 674 O O . GLU A 1 89 ? -5.587 -0.937 19.938 1.00 97.56 89 GLU A O 1
ATOM 679 N N . LEU A 1 90 ? -7.706 -1.193 20.637 1.00 96.81 90 LEU A N 1
ATOM 680 C CA . LEU A 1 90 ? -8.329 -0.807 19.367 1.00 96.81 90 LEU A CA 1
ATOM 681 C C . LEU A 1 90 ? -7.919 0.598 18.915 1.00 96.81 90 LEU A C 1
ATOM 683 O O . LEU A 1 90 ? -7.624 0.802 17.743 1.00 96.81 90 LEU A O 1
ATOM 687 N N . ILE A 1 91 ? -7.842 1.572 19.826 1.00 98.31 91 ILE A N 1
ATOM 688 C CA . ILE A 1 91 ? -7.366 2.926 19.493 1.00 98.31 91 ILE A CA 1
ATOM 689 C C . ILE A 1 91 ? -5.926 2.883 18.967 1.00 98.31 91 ILE A C 1
ATOM 691 O O . ILE A 1 91 ? -5.577 3.612 18.035 1.00 98.31 91 ILE A O 1
ATOM 695 N N . THR A 1 92 ? -5.087 2.039 19.563 1.00 98.38 92 THR A N 1
ATOM 696 C CA . THR A 1 92 ? -3.693 1.873 19.144 1.00 98.38 92 THR A CA 1
ATOM 697 C C . THR A 1 92 ? -3.613 1.183 17.782 1.00 98.38 92 THR A C 1
ATOM 699 O O . THR A 1 92 ? -2.917 1.677 16.897 1.00 98.38 92 THR A O 1
ATOM 702 N N . GLU A 1 93 ? -4.377 0.106 17.583 1.00 97.81 93 GLU A N 1
ATOM 703 C CA . GLU A 1 93 ? -4.490 -0.622 16.313 1.00 97.81 93 GLU A CA 1
ATOM 704 C C . GLU A 1 93 ? -4.981 0.300 15.181 1.00 97.81 93 GLU A C 1
ATOM 706 O O . GLU A 1 93 ? -4.368 0.341 14.118 1.00 97.81 93 GLU A O 1
ATOM 711 N N . ILE A 1 94 ? -6.009 1.124 15.418 1.00 97.56 94 ILE A N 1
ATOM 712 C CA . ILE A 1 94 ? -6.531 2.089 14.431 1.00 97.56 94 ILE A CA 1
ATOM 713 C C . ILE A 1 94 ? -5.448 3.085 14.000 1.00 97.56 94 ILE A C 1
ATOM 715 O O . ILE A 1 94 ? -5.296 3.364 12.811 1.00 97.56 94 ILE A O 1
ATOM 719 N N . ARG A 1 95 ? -4.684 3.632 14.955 1.00 98.44 95 ARG A N 1
ATOM 720 C CA . ARG A 1 95 ? -3.596 4.577 14.652 1.00 98.44 95 ARG A CA 1
ATOM 721 C C . ARG A 1 95 ? -2.475 3.911 13.863 1.00 98.44 95 ARG A C 1
ATOM 723 O O . ARG A 1 95 ? -1.948 4.518 12.934 1.00 98.44 95 ARG A O 1
ATOM 730 N N . GLN A 1 96 ? -2.133 2.678 14.225 1.00 98.38 96 GLN A N 1
ATOM 731 C CA . GLN A 1 96 ? -1.128 1.897 13.519 1.00 98.38 96 GLN A CA 1
ATOM 732 C C . GLN A 1 96 ? -1.568 1.630 12.073 1.00 98.38 96 GLN A C 1
ATOM 734 O O . GLN A 1 96 ? -0.832 1.972 11.149 1.00 98.38 96 GLN A O 1
ATOM 739 N N . LEU A 1 97 ? -2.794 1.140 11.8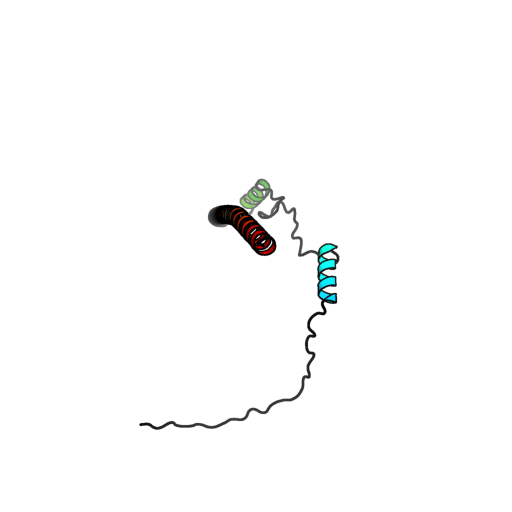69 1.00 97.94 97 LEU A N 1
ATOM 740 C CA . LEU A 1 97 ? -3.354 0.876 10.540 1.00 97.94 97 LEU A CA 1
ATOM 741 C C . LEU A 1 97 ? -3.426 2.138 9.672 1.00 97.94 97 LEU A C 1
ATOM 743 O O . LEU A 1 97 ? -3.114 2.079 8.483 1.00 97.94 97 LEU A O 1
ATOM 747 N N . ASP A 1 98 ? -3.788 3.296 10.236 1.00 98.44 98 ASP A N 1
ATOM 748 C CA . ASP A 1 98 ? -3.761 4.541 9.460 1.00 98.44 98 ASP A CA 1
ATOM 749 C C . ASP A 1 98 ? -2.330 4.949 9.086 1.00 98.44 98 ASP A C 1
ATOM 751 O O . ASP A 1 98 ? -2.092 5.356 7.949 1.00 98.44 98 ASP A O 1
ATOM 755 N N . SER A 1 99 ? -1.356 4.779 9.985 1.00 98.56 99 SER A N 1
ATOM 756 C CA . SER A 1 99 ? 0.050 5.063 9.673 1.00 98.56 99 SER A CA 1
ATOM 757 C C . SER A 1 99 ? 0.603 4.149 8.570 1.00 98.56 99 SER A C 1
ATOM 759 O O . SER A 1 99 ? 1.284 4.620 7.656 1.00 98.56 99 SER A O 1
ATOM 761 N N . GLU A 1 100 ? 0.241 2.864 8.586 1.00 98.31 100 GLU A N 1
ATOM 762 C CA . GLU A 1 100 ? 0.605 1.891 7.553 1.00 98.31 100 GLU A CA 1
ATOM 763 C C . GLU A 1 100 ? -0.041 2.242 6.212 1.00 98.31 100 GLU A C 1
ATOM 765 O O . GLU A 1 100 ? 0.636 2.270 5.182 1.00 98.31 100 GLU A O 1
ATOM 770 N N . ARG A 1 101 ? -1.330 2.604 6.223 1.00 97.94 101 ARG A N 1
ATOM 771 C CA . ARG A 1 101 ? -2.044 3.083 5.034 1.00 97.94 101 ARG A CA 1
ATOM 772 C C . ARG A 1 101 ? -1.373 4.324 4.447 1.00 97.94 101 ARG A C 1
ATOM 774 O O . ARG A 1 101 ? -1.174 4.389 3.235 1.00 97.94 101 ARG A O 1
ATOM 781 N N . GLN A 1 102 ? -1.020 5.305 5.278 1.00 98.44 102 GLN A N 1
ATOM 782 C CA . GLN A 1 102 ? -0.324 6.514 4.832 1.00 98.44 102 GLN A CA 1
ATOM 783 C C . GLN A 1 102 ? 1.054 6.190 4.245 1.00 98.44 102 GLN A C 1
ATOM 785 O O . GLN A 1 102 ? 1.396 6.710 3.184 1.00 98.44 102 GLN A O 1
ATOM 790 N N . SER A 1 103 ? 1.819 5.304 4.888 1.00 98.25 103 SER A N 1
ATOM 791 C CA . SER A 1 103 ? 3.125 4.864 4.390 1.00 98.25 103 SER A CA 1
ATOM 792 C C . SER A 1 103 ? 3.014 4.173 3.031 1.00 98.25 103 SER A C 1
ATOM 794 O O . SER A 1 103 ? 3.770 4.498 2.118 1.00 98.25 103 SER A O 1
ATOM 796 N N . LEU A 1 104 ? 2.033 3.282 2.858 1.00 98.31 104 LEU A N 1
ATOM 797 C CA . LEU A 1 104 ? 1.803 2.591 1.591 1.00 98.31 104 LEU A CA 1
ATOM 798 C C . LEU A 1 104 ? 1.448 3.570 0.467 1.00 98.31 104 LEU A C 1
ATOM 800 O O . LEU A 1 104 ? 2.017 3.500 -0.620 1.00 98.31 104 LEU A O 1
ATOM 804 N N . VAL A 1 105 ? 0.533 4.503 0.743 1.00 98.38 105 VAL A N 1
ATOM 805 C CA . VAL A 1 105 ? 0.134 5.551 -0.205 1.00 98.38 105 VAL A CA 1
ATOM 806 C C . VAL A 1 105 ? 1.338 6.412 -0.587 1.00 98.38 105 VAL A C 1
ATOM 808 O O . VAL A 1 105 ? 1.554 6.661 -1.772 1.00 98.38 105 VAL A O 1
ATOM 811 N N . TYR A 1 106 ? 2.149 6.823 0.389 1.00 98.44 106 TYR A N 1
ATOM 812 C CA . TYR A 1 106 ? 3.359 7.601 0.139 1.00 98.44 106 TYR A CA 1
ATOM 813 C C . TYR A 1 106 ? 4.356 6.844 -0.743 1.00 98.44 106 TYR A C 1
ATOM 815 O O . TYR A 1 106 ? 4.776 7.377 -1.768 1.00 98.44 106 TYR A O 1
ATOM 823 N N . ASN A 1 107 ? 4.690 5.601 -0.386 1.00 98.31 107 ASN A N 1
ATOM 824 C CA . ASN A 1 107 ? 5.639 4.782 -1.139 1.00 98.31 107 ASN A CA 1
ATOM 825 C C . ASN A 1 107 ? 5.163 4.578 -2.578 1.00 98.31 107 ASN A C 1
ATOM 827 O O . ASN A 1 107 ? 5.917 4.825 -3.513 1.00 98.31 107 ASN A O 1
ATOM 831 N N . HIS A 1 108 ? 3.891 4.224 -2.763 1.00 97.88 108 HIS A N 1
ATOM 832 C CA . HIS A 1 108 ? 3.337 4.008 -4.094 1.00 97.88 108 HIS A CA 1
ATOM 833 C C . HIS A 1 108 ? 3.340 5.290 -4.936 1.00 97.88 108 HIS A C 1
ATOM 835 O O . HIS A 1 108 ? 3.746 5.265 -6.096 1.00 97.88 108 HIS A O 1
ATOM 841 N N . HIS A 1 109 ? 2.943 6.434 -4.371 1.00 98.31 109 HIS A N 1
ATOM 842 C CA . HIS A 1 109 ? 3.016 7.699 -5.103 1.00 98.31 109 HIS A CA 1
ATOM 843 C C . HIS A 1 109 ? 4.453 8.091 -5.438 1.00 98.31 109 HIS A C 1
ATOM 845 O O . HIS A 1 109 ? 4.708 8.557 -6.546 1.00 98.31 109 HIS A O 1
ATOM 851 N N . HIS A 1 110 ? 5.390 7.881 -4.516 1.00 98.06 110 HIS A N 1
ATOM 852 C CA . HIS A 1 110 ? 6.798 8.167 -4.749 1.00 98.06 110 HIS A CA 1
ATOM 853 C C . HIS A 1 110 ? 7.371 7.302 -5.881 1.00 98.06 110 HIS A C 1
ATOM 855 O O . HIS A 1 110 ? 8.022 7.823 -6.786 1.00 98.06 110 HIS A O 1
ATOM 861 N N . GLU A 1 111 ? 7.062 6.004 -5.886 1.00 98.31 111 GLU A N 1
ATOM 862 C CA . GLU A 1 111 ? 7.463 5.073 -6.944 1.00 98.31 111 GLU A CA 1
ATOM 863 C C . GLU A 1 111 ? 6.839 5.426 -8.299 1.00 98.31 111 GLU A C 1
ATOM 865 O O . GLU A 1 111 ? 7.535 5.414 -9.314 1.00 98.31 111 GLU A O 1
ATOM 870 N N . LEU A 1 112 ? 5.554 5.794 -8.334 1.00 98.38 112 LEU A N 1
ATOM 871 C CA . LEU A 1 112 ? 4.884 6.217 -9.567 1.00 98.38 112 LEU A CA 1
ATOM 872 C C . LEU A 1 112 ? 5.511 7.480 -10.162 1.00 98.38 112 LEU A C 1
ATOM 874 O O . LEU A 1 112 ? 5.689 7.561 -11.379 1.00 98.38 112 LEU A O 1
ATOM 878 N N . ILE A 1 113 ? 5.863 8.452 -9.318 1.00 98.00 113 ILE A N 1
ATOM 879 C CA . ILE A 1 113 ? 6.556 9.668 -9.755 1.00 98.00 113 ILE A CA 1
ATOM 880 C C . ILE A 1 113 ? 7.933 9.303 -10.321 1.00 98.00 113 ILE A C 1
ATOM 882 O O . ILE A 1 113 ? 8.241 9.676 -11.450 1.00 98.00 113 ILE A O 1
ATOM 886 N N . ALA A 1 114 ? 8.721 8.494 -9.607 1.00 98.56 114 ALA A N 1
ATOM 887 C CA . ALA A 1 114 ? 10.042 8.06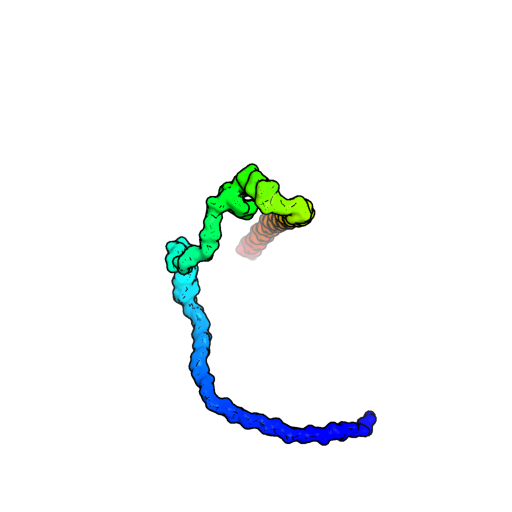6 -10.069 1.00 98.56 114 ALA A CA 1
ATOM 888 C C . ALA A 1 114 ? 9.985 7.275 -11.392 1.00 98.56 114 ALA A C 1
ATOM 890 O O . ALA A 1 114 ? 10.828 7.452 -12.280 1.00 98.56 114 ALA A O 1
ATOM 891 N N . ALA A 1 115 ? 8.975 6.418 -11.561 1.00 98.50 115 ALA A N 1
ATOM 892 C CA . ALA A 1 115 ? 8.734 5.703 -12.809 1.00 98.50 115 ALA A CA 1
ATOM 893 C C . ALA A 1 115 ? 8.359 6.667 -13.946 1.00 98.50 115 ALA A C 1
ATOM 895 O O . ALA A 1 115 ? 8.893 6.545 -15.050 1.00 98.50 115 ALA A O 1
ATOM 896 N N . SER A 1 116 ? 7.498 7.653 -13.675 1.00 98.50 116 SER A N 1
ATOM 897 C CA . SER A 1 116 ? 7.133 8.700 -14.636 1.00 98.50 116 SER A CA 1
ATOM 898 C C . SER A 1 116 ? 8.354 9.509 -15.087 1.00 98.50 116 SER A C 1
ATOM 900 O O . SER A 1 116 ? 8.548 9.707 -16.288 1.00 98.50 116 SER A O 1
ATOM 902 N N . ASP A 1 117 ? 9.222 9.907 -14.156 1.00 98.38 117 ASP A N 1
ATOM 903 C CA . ASP A 1 117 ? 10.469 10.620 -14.461 1.00 98.38 117 ASP A CA 1
ATOM 904 C C . ASP A 1 117 ? 11.411 9.763 -15.315 1.00 98.38 117 ASP A C 1
ATOM 906 O O . ASP A 1 117 ? 12.016 10.240 -16.279 1.00 98.38 117 ASP A O 1
ATOM 910 N N . THR A 1 118 ? 11.492 8.464 -15.013 1.00 98.31 118 THR A N 1
ATOM 911 C CA . THR A 1 118 ? 12.280 7.511 -15.804 1.00 98.31 118 THR A CA 1
ATOM 912 C C . THR A 1 118 ? 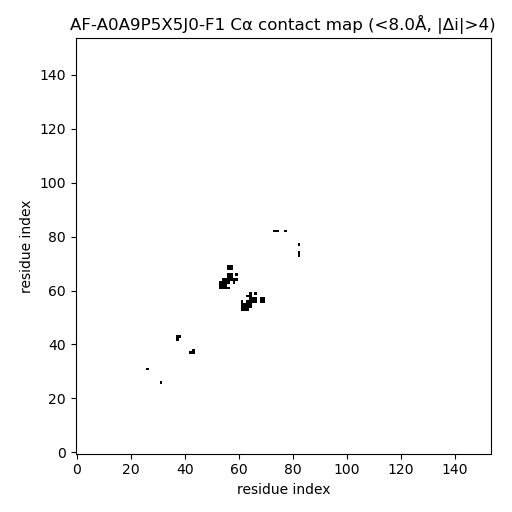11.743 7.399 -17.232 1.00 98.31 118 THR A C 1
ATOM 914 O O . THR A 1 118 ? 12.526 7.451 -18.181 1.00 98.31 118 THR A O 1
ATOM 917 N N . ILE A 1 119 ? 10.420 7.304 -17.411 1.00 98.06 119 ILE A N 1
ATOM 918 C CA . ILE A 1 119 ? 9.775 7.268 -18.733 1.00 98.06 119 ILE A CA 1
ATOM 919 C C . ILE A 1 119 ? 10.049 8.565 -19.503 1.00 98.06 119 ILE A C 1
ATOM 921 O O . ILE A 1 119 ? 10.389 8.509 -20.686 1.00 98.06 119 ILE A O 1
ATOM 925 N N . ALA A 1 120 ? 9.964 9.725 -18.847 1.00 98.31 120 ALA A N 1
ATOM 926 C CA . ALA A 1 120 ? 10.283 11.008 -19.467 1.00 98.31 120 ALA A CA 1
ATOM 927 C C . ALA A 1 120 ? 11.746 11.056 -19.942 1.00 98.31 120 ALA A C 1
ATOM 929 O O . ALA A 1 120 ? 12.015 11.374 -21.100 1.00 98.31 120 ALA A O 1
ATOM 930 N N . ALA A 1 121 ? 12.691 10.640 -19.094 1.00 97.94 121 ALA A N 1
ATOM 931 C CA . ALA A 1 121 ? 14.108 10.581 -19.448 1.00 97.94 121 ALA A CA 1
ATOM 932 C C . ALA A 1 121 ? 14.417 9.552 -20.553 1.00 97.94 121 ALA A C 1
ATOM 934 O O . ALA A 1 121 ? 15.347 9.748 -21.340 1.00 97.94 121 ALA A O 1
ATOM 935 N N . MET A 1 122 ? 13.675 8.441 -20.614 1.00 97.88 122 MET A N 1
ATOM 936 C CA . MET A 1 122 ? 13.769 7.468 -21.708 1.00 97.88 122 MET A CA 1
ATOM 937 C C . MET A 1 122 ? 13.257 8.059 -23.021 1.00 97.88 122 MET A C 1
ATOM 939 O O . MET A 1 122 ? 13.912 7.895 -24.048 1.00 97.88 122 MET A O 1
ATOM 943 N N . LYS A 1 123 ? 12.133 8.783 -22.987 1.00 97.25 123 LYS A N 1
ATOM 944 C CA . LYS A 1 123 ? 11.567 9.455 -24.159 1.00 97.25 123 LYS A CA 1
ATOM 945 C C . LYS A 1 123 ? 12.547 10.471 -24.747 1.00 97.25 123 LYS A C 1
ATOM 947 O O . LYS A 1 123 ? 12.850 10.386 -25.931 1.00 97.25 123 LYS A O 1
ATOM 952 N N . THR A 1 124 ? 13.107 11.357 -23.923 1.00 96.88 124 THR A N 1
ATOM 953 C CA . THR A 1 124 ? 14.084 12.355 -24.390 1.00 96.88 124 THR A CA 1
ATOM 954 C C . THR A 1 124 ? 15.317 11.704 -25.022 1.00 96.88 124 THR A C 1
ATOM 956 O O . THR A 1 124 ? 15.799 12.169 -26.050 1.00 96.88 124 THR A O 1
ATOM 959 N N . ARG A 1 125 ? 15.813 10.596 -24.452 1.00 96.44 125 ARG A N 1
ATOM 960 C CA . ARG A 1 125 ? 16.938 9.842 -25.034 1.00 96.44 125 ARG A CA 1
ATOM 961 C C . ARG A 1 125 ? 16.592 9.161 -26.359 1.00 96.44 125 ARG A C 1
ATOM 963 O O . ARG A 1 125 ? 17.451 9.054 -27.228 1.00 96.44 125 ARG A O 1
ATOM 970 N N . ALA A 1 126 ? 15.362 8.680 -26.516 1.00 95.69 126 ALA A N 1
ATOM 971 C CA . ALA A 1 126 ? 14.910 8.103 -27.779 1.00 95.69 126 ALA A CA 1
ATOM 972 C C . ALA A 1 126 ? 14.804 9.173 -28.877 1.00 95.69 126 ALA A C 1
ATOM 974 O O . ALA A 1 126 ? 15.238 8.938 -29.999 1.00 95.69 126 ALA A O 1
ATOM 975 N N . GLU A 1 127 ? 14.293 10.359 -28.537 1.00 93.25 127 GLU A N 1
ATOM 976 C CA . GLU A 1 127 ? 14.208 11.500 -29.456 1.00 93.25 127 GLU A CA 1
ATOM 977 C C . GLU A 1 127 ? 15.599 11.991 -29.890 1.00 93.25 127 GLU A C 1
ATOM 979 O O . GLU A 1 127 ? 15.815 12.241 -31.074 1.00 93.25 127 GLU A O 1
ATOM 984 N N . SER A 1 128 ? 16.577 12.062 -28.976 1.00 95.12 128 SER A N 1
ATOM 985 C CA . SER A 1 128 ? 17.951 12.429 -29.351 1.00 95.12 128 SER A CA 1
ATOM 986 C C . SER A 1 128 ? 18.601 11.395 -30.275 1.00 95.12 128 SER A C 1
ATOM 988 O O . SER A 1 128 ? 19.302 11.766 -31.213 1.00 95.12 128 SER A O 1
ATOM 990 N N . LEU A 1 129 ? 18.339 10.102 -30.059 1.00 96.12 129 LEU A N 1
ATOM 991 C CA . LEU A 1 129 ? 18.884 9.043 -30.909 1.00 96.12 129 LEU A CA 1
ATOM 992 C C . LEU A 1 129 ? 18.386 9.146 -32.358 1.00 96.12 129 LEU A C 1
ATOM 994 O O . LEU A 1 129 ? 19.155 8.890 -33.280 1.00 96.12 129 LEU A O 1
ATOM 998 N N . ASP A 1 130 ? 17.126 9.529 -32.568 1.00 93.75 130 ASP A N 1
ATOM 999 C CA . ASP A 1 130 ? 16.580 9.720 -33.918 1.00 93.75 130 ASP A CA 1
ATOM 1000 C C . ASP A 1 130 ? 17.321 10.850 -34.653 1.00 93.75 130 ASP A C 1
ATOM 1002 O O . ASP A 1 130 ? 17.757 10.679 -35.792 1.00 93.75 130 ASP A O 1
ATOM 1006 N N . SER A 1 131 ? 17.599 11.956 -33.948 1.00 93.44 131 SER A N 1
ATOM 1007 C CA . SER A 1 131 ? 18.401 13.055 -34.499 1.00 93.44 131 SER A CA 1
ATOM 1008 C C . SER A 1 131 ? 19.846 12.650 -34.827 1.00 93.44 131 SER A C 1
ATOM 1010 O O . SER A 1 131 ? 20.376 13.046 -35.869 1.00 93.44 131 SER A O 1
ATOM 1012 N N . ASP A 1 132 ? 20.468 11.803 -33.999 1.00 95.19 132 ASP A N 1
ATOM 1013 C CA . ASP A 1 132 ? 21.811 11.272 -34.259 1.00 95.19 132 ASP A CA 1
ATOM 1014 C C . ASP A 1 132 ? 21.826 10.350 -35.493 1.00 95.19 132 ASP A C 1
ATOM 1016 O O . ASP A 1 132 ? 22.770 10.381 -36.289 1.00 95.19 132 ASP A O 1
ATOM 1020 N N . LEU A 1 133 ? 20.775 9.542 -35.693 1.00 95.31 133 LEU A N 1
ATOM 1021 C CA . LEU A 1 133 ? 20.634 8.683 -36.874 1.00 95.31 133 LEU A CA 1
ATOM 1022 C C . LEU A 1 133 ? 20.462 9.492 -38.161 1.00 95.31 133 LEU A C 1
ATOM 1024 O O . LEU A 1 133 ? 21.025 9.116 -39.192 1.00 95.31 133 LEU A O 1
ATOM 1028 N N . ASP A 1 134 ? 19.726 10.599 -38.119 1.00 94.69 134 ASP A N 1
ATOM 1029 C CA . ASP A 1 134 ? 19.591 11.494 -39.268 1.00 94.69 134 ASP A CA 1
ATOM 1030 C C . ASP A 1 134 ? 20.915 12.173 -39.626 1.00 94.69 134 ASP A C 1
ATOM 1032 O O . ASP A 1 134 ? 21.287 12.223 -40.804 1.00 94.69 134 ASP A O 1
ATOM 1036 N N . LEU A 1 135 ? 21.686 12.603 -38.624 1.00 95.25 135 LEU A N 1
ATOM 1037 C CA . LEU A 1 135 ? 23.029 13.139 -38.841 1.00 95.25 135 LEU A CA 1
ATOM 1038 C C . LEU A 1 135 ? 23.966 12.084 -39.452 1.00 95.25 135 LEU A C 1
ATOM 1040 O O . LEU A 1 135 ? 24.693 12.368 -40.408 1.00 95.25 135 LEU A O 1
ATOM 1044 N N . LEU A 1 136 ? 23.902 10.843 -38.965 1.00 96.50 136 LEU A N 1
ATOM 1045 C CA . LEU A 1 136 ? 24.665 9.723 -39.515 1.00 96.50 136 LEU A CA 1
ATOM 1046 C C . LEU A 1 136 ? 24.294 9.437 -40.982 1.00 96.50 136 LEU A C 1
ATOM 1048 O O . LEU A 1 136 ? 25.180 9.231 -41.815 1.00 96.50 136 LEU A O 1
ATOM 1052 N N . ARG A 1 137 ? 22.999 9.457 -41.330 1.00 96.38 137 ARG A N 1
ATOM 1053 C CA . ARG A 1 137 ? 22.518 9.286 -42.717 1.00 96.38 137 ARG A CA 1
ATOM 1054 C C . ARG A 1 137 ? 23.028 10.389 -43.643 1.00 96.38 137 ARG A C 1
ATOM 1056 O O . ARG A 1 137 ? 23.425 10.094 -44.775 1.00 96.38 137 ARG A O 1
ATOM 1063 N N . ALA A 1 138 ? 23.028 11.637 -43.173 1.00 96.69 138 ALA A N 1
ATOM 1064 C CA . ALA A 1 138 ? 23.548 12.770 -43.932 1.00 96.69 138 ALA A CA 1
ATOM 1065 C C . ALA A 1 138 ? 25.048 12.602 -44.222 1.00 96.69 138 ALA A C 1
ATOM 1067 O O . ALA A 1 138 ? 25.463 12.710 -45.377 1.00 96.69 138 ALA A O 1
ATOM 1068 N N . ALA A 1 139 ? 25.836 12.226 -43.210 1.00 96.69 139 ALA A N 1
ATOM 1069 C CA . ALA A 1 139 ? 27.264 11.961 -43.368 1.00 96.69 139 ALA A CA 1
ATOM 1070 C C . ALA A 1 139 ? 27.541 10.824 -44.371 1.00 96.69 139 ALA A C 1
ATOM 1072 O O . ALA A 1 139 ? 28.391 10.965 -45.249 1.00 96.69 139 ALA A O 1
ATOM 1073 N N . PHE A 1 140 ? 26.793 9.713 -44.316 1.00 96.81 140 PHE A N 1
ATOM 1074 C CA . PHE A 1 140 ? 26.930 8.626 -45.297 1.00 96.81 140 PHE A CA 1
ATOM 1075 C C . PHE A 1 140 ? 26.573 9.046 -46.729 1.00 96.81 140 PHE A C 1
ATOM 1077 O O . PHE A 1 140 ? 27.227 8.601 -47.680 1.00 96.81 140 PHE A O 1
ATOM 1084 N N . SER A 1 141 ? 25.558 9.898 -46.897 1.00 96.44 141 SER A N 1
ATOM 1085 C CA . SER A 1 141 ? 25.208 10.458 -48.209 1.00 96.44 141 SER A CA 1
ATOM 1086 C C . SER A 1 141 ? 26.324 11.344 -48.756 1.00 96.44 141 SER A C 1
ATOM 1088 O O . SER A 1 141 ? 26.663 11.247 -49.934 1.00 96.44 141 SER A O 1
ATOM 1090 N N . GLU A 1 142 ? 26.942 12.163 -47.904 1.00 96.56 142 GLU A N 1
ATOM 1091 C CA . GLU A 1 142 ? 28.074 13.007 -48.285 1.00 96.56 142 GLU A CA 1
ATOM 1092 C C . GLU A 1 142 ? 29.303 12.176 -48.674 1.00 96.56 142 GLU A C 1
ATOM 1094 O O . GLU A 1 142 ? 29.888 12.409 -49.732 1.00 96.56 142 GLU A O 1
ATOM 1099 N N . ILE A 1 143 ? 29.640 11.150 -47.883 1.00 95.94 143 ILE A N 1
ATOM 1100 C CA . ILE A 1 143 ? 30.715 10.200 -48.202 1.00 95.94 143 ILE A CA 1
ATOM 1101 C C . ILE A 1 143 ? 30.445 9.513 -49.544 1.00 95.94 143 ILE A C 1
ATOM 1103 O O . ILE A 1 143 ? 31.344 9.428 -50.377 1.00 95.94 143 ILE A O 1
ATOM 1107 N N . SER A 1 144 ?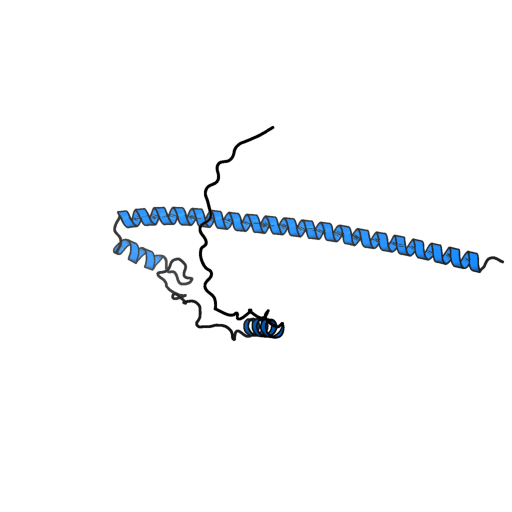 29.212 9.054 -49.784 1.00 94.94 144 SER A N 1
ATOM 1108 C CA . SER A 1 144 ? 28.845 8.411 -51.053 1.00 94.94 144 SER A CA 1
ATOM 1109 C C . SER A 1 144 ? 28.985 9.372 -52.234 1.00 94.94 144 SER A C 1
ATOM 1111 O O . SER A 1 144 ? 29.554 8.994 -53.256 1.00 94.94 144 SER A O 1
ATOM 1113 N N . ARG A 1 145 ? 28.538 10.628 -52.088 1.00 95.50 145 ARG A N 1
ATOM 1114 C CA . ARG A 1 145 ? 28.702 11.676 -53.108 1.00 95.50 145 ARG A CA 1
ATOM 1115 C C . ARG A 1 145 ? 30.179 11.913 -53.426 1.00 95.50 145 ARG A C 1
ATOM 1117 O O . ARG A 1 145 ? 30.562 11.853 -54.592 1.00 95.50 145 ARG A O 1
ATOM 1124 N N . LEU A 1 146 ? 31.006 12.123 -52.401 1.00 93.88 146 LEU A N 1
ATOM 1125 C CA . LEU A 1 146 ? 32.449 12.330 -52.556 1.00 93.88 146 LEU A CA 1
ATOM 1126 C C . LEU A 1 146 ? 33.128 11.117 -53.209 1.00 93.88 146 LEU A C 1
ATOM 1128 O O . LEU A 1 146 ? 33.953 11.286 -54.102 1.00 93.88 146 LEU A O 1
ATOM 1132 N N . ALA A 1 147 ? 32.749 9.895 -52.829 1.00 92.50 147 ALA A N 1
ATOM 1133 C CA . ALA A 1 147 ? 33.268 8.675 -53.444 1.00 92.50 147 ALA A CA 1
ATOM 1134 C C . ALA A 1 147 ? 32.903 8.576 -54.936 1.00 92.50 147 ALA A C 1
ATOM 1136 O O . ALA A 1 147 ? 33.757 8.227 -55.751 1.00 92.50 147 ALA A O 1
ATOM 1137 N N . THR A 1 148 ? 31.666 8.924 -55.315 1.00 92.56 148 THR A N 1
ATOM 1138 C CA . THR A 1 148 ? 31.264 8.965 -56.731 1.00 92.56 148 THR A CA 1
ATOM 1139 C C . THR A 1 148 ? 32.001 10.046 -57.513 1.00 92.56 148 THR A C 1
ATOM 1141 O O . THR A 1 148 ? 32.405 9.791 -58.642 1.00 92.56 148 THR A O 1
ATOM 1144 N N . GLU A 1 149 ? 32.231 11.216 -56.916 1.00 90.00 149 GLU A N 1
ATOM 1145 C CA . GLU A 1 149 ? 32.972 12.325 -57.526 1.00 90.00 149 GLU A CA 1
ATOM 1146 C C . GLU A 1 149 ? 34.440 11.941 -57.777 1.00 90.00 149 GLU A C 1
ATOM 1148 O O . GLU A 1 149 ? 34.938 12.103 -58.887 1.00 90.00 149 GLU A O 1
ATOM 1153 N N . VAL A 1 150 ? 35.104 11.306 -56.803 1.00 90.31 150 VAL A N 1
ATOM 1154 C CA . VAL A 1 150 ? 36.464 10.758 -56.975 1.00 90.31 150 VAL A CA 1
ATOM 1155 C C . VAL A 1 150 ? 36.505 9.652 -58.033 1.00 90.31 150 VAL A C 1
ATOM 1157 O O . VAL A 1 150 ? 37.462 9.573 -58.796 1.00 90.31 150 VAL A O 1
ATOM 1160 N N . SER A 1 151 ? 35.473 8.809 -58.112 1.00 84.31 151 SER A N 1
ATOM 1161 C CA . SER A 1 151 ? 35.399 7.729 -59.104 1.00 84.31 151 SER A CA 1
ATOM 1162 C C . SER A 1 151 ? 35.041 8.200 -60.522 1.00 84.31 151 SER A C 1
ATOM 1164 O O . SER A 1 151 ? 35.153 7.398 -61.449 1.00 84.31 151 SER A O 1
ATOM 1166 N N . THR A 1 152 ? 34.562 9.437 -60.698 1.00 75.25 152 THR A N 1
ATOM 1167 C CA . THR A 1 152 ? 34.103 9.989 -61.991 1.00 75.25 152 THR A CA 1
ATOM 1168 C C . THR A 1 152 ?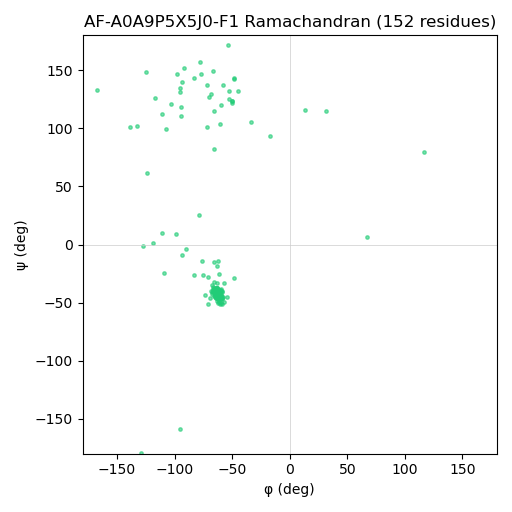 34.893 11.214 -62.465 1.00 75.25 152 THR A C 1
ATOM 1170 O O . THR A 1 152 ? 34.603 11.741 -63.540 1.00 75.25 152 THR A O 1
ATOM 1173 N N . GLY A 1 153 ? 35.914 11.646 -61.717 1.00 51.47 153 GLY A N 1
ATOM 1174 C CA . GLY A 1 153 ? 36.949 12.552 -62.222 1.00 51.47 153 GLY A CA 1
ATOM 1175 C C . GLY A 1 153 ? 37.810 11.874 -63.305 1.00 51.47 153 GLY A C 1
ATOM 1176 O O . GLY A 1 153 ? 37.936 10.651 -63.275 1.00 51.47 153 GLY A O 1
ATOM 1177 N N . PRO A 1 154 ? 38.343 12.646 -64.273 1.00 51.44 154 PRO A N 1
ATOM 1178 C CA . PRO A 1 154 ? 38.928 12.149 -65.526 1.00 51.44 154 PRO A CA 1
ATOM 1179 C C . PRO A 1 154 ? 40.129 11.211 -65.363 1.00 51.44 154 PRO A C 1
ATOM 1181 O O . PRO A 1 154 ? 40.903 11.388 -64.395 1.00 51.44 154 PRO A O 1
#

Radius of gyration: 36.94 Å; Cα contacts (8 Å, |Δi|>4): 34; chains: 1; bounding box: 86×55×99 Å

Solvent-accessible surface area (backbone atoms only — not comparable to full-atom values): 9497 Å² total; per-residue (Å²): 139,88,87,87,88,87,86,84,83,90,80,90,77,86,85,83,87,87,82,85,77,82,80,82,73,76,79,50,71,67,54,56,50,51,52,54,50,27,66,75,67,61,79,65,74,61,84,72,79,82,73,65,64,70,66,30,41,76,38,88,90,27,87,44,44,35,69,65,64,42,48,56,51,46,68,74,71,50,52,72,71,56,50,55,50,50,52,56,49,49,57,51,51,53,53,50,52,50,51,50,52,51,51,52,52,51,52,51,51,51,49,52,50,54,50,50,54,49,50,52,56,49,49,56,53,53,56,50,48,54,55,51,50,51,52,51,52,51,52,52,50,50,52,50,50,52,51,51,50,68,71,67,54,135

Secondary structure (DSSP, 8-state):
-----------PPPPPP-------PPPPHHHHHHHHHHHHTTTT--S-S----TT-TT-TTSTT--HHHHHHHHHHHS-HHHHHHHHHHHHHHHHHHHHHHHHHHHHHHHHHHHHHHHHHHHHHHHHHHHHHHHHHHHHHHHHHHHHHHHHH--

Foldseek 3Di:
DDDDDDDDDDDDDDDDDDDDDDPPDDDDVVVVVVVVVCVVVVVPDDPPDPCPPLQDCLDPPHPNPDPVVNVVCCVVPDDPVVVVVVVVVVVVVVVVVVVVVVVVVVVVVVVVVVVVVVVVVVVVVVVVVVVVVVVVVVVVVVVVVVVVVVVPDD

Organism: NCBI:txid1400762

Mean predicted aligned error: 17.85 Å

InterPro domains:
  IPR014812 Vacuolar protein sorting-associated protein 51 [PTHR15954] (28-152)

pLDDT: mean 81.12, std 21.1, range [34.28, 98.56]